Protein AF-A0A9W4SZV1-F1 (afdb_monomer)

Structure (mmCIF, N/CA/C/O backbone):
data_AF-A0A9W4SZV1-F1
#
_entry.id   AF-A0A9W4SZV1-F1
#
loop_
_atom_site.group_PDB
_atom_site.id
_atom_site.type_symbol
_atom_site.label_atom_id
_atom_site.label_alt_id
_atom_site.label_comp_id
_atom_site.label_asym_id
_atom_site.label_entity_id
_atom_site.label_seq_id
_atom_site.pdbx_PDB_ins_code
_atom_site.Cartn_x
_atom_site.Cartn_y
_atom_site.Cartn_z
_atom_site.occupancy
_atom_site.B_iso_or_equiv
_atom_site.auth_seq_id
_atom_site.auth_comp_id
_atom_site.auth_asym_id
_atom_site.auth_atom_id
_atom_site.pdbx_PDB_model_num
ATOM 1 N N . MET A 1 1 ? 5.866 -7.487 7.331 1.00 43.50 1 MET A N 1
ATOM 2 C CA . MET A 1 1 ? 4.622 -7.461 6.539 1.00 43.50 1 MET A CA 1
ATOM 3 C C . MET A 1 1 ? 4.987 -7.972 5.140 1.00 43.50 1 MET A C 1
ATOM 5 O O . MET A 1 1 ? 4.948 -7.221 4.192 1.00 43.50 1 MET A O 1
ATOM 9 N N . LEU A 1 2 ? 5.676 -9.108 4.965 1.00 37.75 2 LEU A N 1
ATOM 10 C CA . LEU A 1 2 ? 5.377 -10.499 5.346 1.00 37.75 2 LEU A CA 1
ATOM 11 C C . LEU A 1 2 ? 3.995 -10.941 4.862 1.00 37.75 2 LEU A C 1
ATOM 13 O O . LEU A 1 2 ? 3.099 -11.047 5.684 1.00 37.75 2 LEU A O 1
ATOM 17 N N . ILE A 1 3 ? 3.862 -11.154 3.551 1.00 42.44 3 ILE A N 1
ATOM 18 C CA . ILE A 1 3 ? 3.322 -12.372 2.918 1.00 42.44 3 ILE A CA 1
ATOM 19 C C . ILE A 1 3 ? 3.927 -12.419 1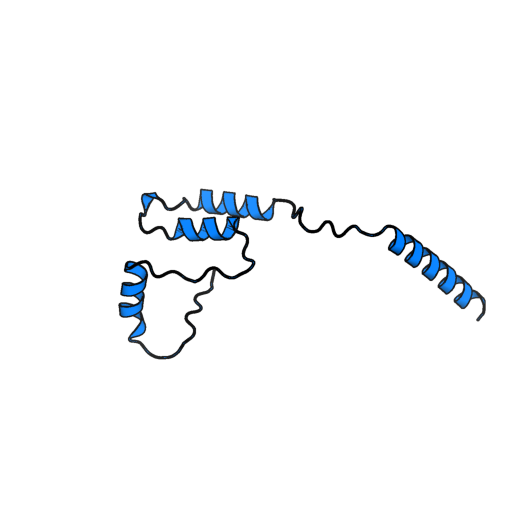.500 1.00 42.44 3 ILE A C 1
ATOM 21 O O . ILE A 1 3 ? 3.300 -12.204 0.477 1.00 42.44 3 ILE A O 1
ATOM 25 N N . VAL A 1 4 ? 5.227 -12.711 1.438 1.00 43.12 4 VAL A N 1
ATOM 26 C CA . VAL A 1 4 ? 5.798 -13.366 0.254 1.00 43.12 4 VAL A CA 1
ATOM 27 C C . VAL A 1 4 ? 5.285 -14.805 0.279 1.00 43.12 4 VAL A C 1
ATOM 29 O O . VAL A 1 4 ? 5.966 -15.698 0.764 1.00 43.12 4 VAL A O 1
ATOM 32 N N . ILE A 1 5 ? 4.047 -15.027 -0.168 1.00 46.50 5 ILE A N 1
ATOM 33 C CA . ILE A 1 5 ? 3.596 -16.362 -0.577 1.00 46.50 5 ILE A CA 1
ATOM 34 C C . ILE A 1 5 ? 3.613 -16.365 -2.100 1.00 46.50 5 ILE A C 1
ATOM 36 O O . ILE A 1 5 ? 2.605 -16.213 -2.783 1.00 46.50 5 ILE A O 1
ATOM 40 N N . ILE A 1 6 ? 4.821 -16.530 -2.628 1.00 47.59 6 ILE A N 1
ATOM 41 C CA . ILE A 1 6 ? 5.016 -17.313 -3.841 1.00 47.59 6 ILE A CA 1
ATOM 42 C C . ILE A 1 6 ? 5.615 -18.632 -3.346 1.00 47.59 6 ILE A C 1
ATOM 44 O O . ILE A 1 6 ? 6.806 -18.881 -3.489 1.00 47.59 6 ILE A O 1
ATOM 48 N N . ASP A 1 7 ? 4.807 -19.457 -2.679 1.00 52.31 7 ASP A N 1
ATOM 49 C CA . ASP A 1 7 ? 5.201 -20.842 -2.424 1.00 52.31 7 ASP A CA 1
ATOM 50 C C . ASP A 1 7 ? 4.970 -21.649 -3.702 1.00 52.31 7 ASP A C 1
ATOM 52 O O . ASP A 1 7 ? 3.854 -22.083 -3.981 1.00 52.31 7 ASP A O 1
ATOM 56 N N . ALA A 1 8 ? 6.040 -21.834 -4.480 1.00 43.75 8 ALA A N 1
ATOM 57 C CA . ALA A 1 8 ? 6.273 -23.032 -5.289 1.00 43.75 8 ALA A CA 1
ATOM 58 C C . ALA A 1 8 ? 7.734 -23.083 -5.788 1.00 43.75 8 ALA A C 1
ATOM 60 O O . ALA A 1 8 ? 8.025 -22.744 -6.929 1.00 43.75 8 ALA A O 1
ATOM 61 N N . GLY A 1 9 ? 8.632 -23.543 -4.911 1.00 53.81 9 GLY A N 1
ATOM 62 C CA . GLY A 1 9 ? 9.699 -24.494 -5.253 1.00 53.81 9 GLY A CA 1
ATOM 63 C C . GLY A 1 9 ? 10.906 -24.049 -6.100 1.00 53.81 9 GLY A C 1
ATOM 64 O O . GLY A 1 9 ? 10.818 -23.988 -7.312 1.00 53.81 9 GLY A O 1
ATOM 65 N N . LEU A 1 10 ? 12.073 -24.036 -5.436 1.00 52.53 10 LEU A N 1
ATOM 66 C CA . LEU A 1 10 ? 13.401 -24.473 -5.920 1.00 52.53 10 LEU A CA 1
ATOM 67 C C . LEU A 1 10 ? 14.212 -23.574 -6.889 1.00 52.53 10 LEU A C 1
ATOM 69 O O . LEU A 1 10 ? 13.958 -23.521 -8.081 1.00 52.53 10 LEU A O 1
ATOM 73 N N . CYS A 1 11 ? 15.352 -23.111 -6.352 1.00 50.69 11 CYS A N 1
ATOM 74 C CA . CYS A 1 11 ? 16.653 -22.879 -7.009 1.00 50.69 11 CYS A CA 1
ATOM 75 C C . CYS A 1 11 ? 16.872 -21.575 -7.809 1.00 50.69 11 CYS A C 1
ATOM 77 O O . CYS A 1 11 ? 16.308 -21.385 -8.870 1.00 50.69 11 CYS A O 1
ATOM 79 N N . GLU A 1 12 ? 17.772 -20.741 -7.264 1.00 57.75 12 GLU A N 1
ATOM 80 C CA . GLU A 1 12 ? 18.661 -19.649 -7.750 1.00 57.75 12 GLU A CA 1
ATOM 81 C C . GLU A 1 12 ? 18.537 -18.972 -9.149 1.00 57.75 12 GLU A C 1
ATOM 83 O O . GLU A 1 12 ? 19.274 -18.022 -9.392 1.00 57.75 12 GLU A O 1
ATOM 88 N N . GLU A 1 13 ? 17.609 -19.33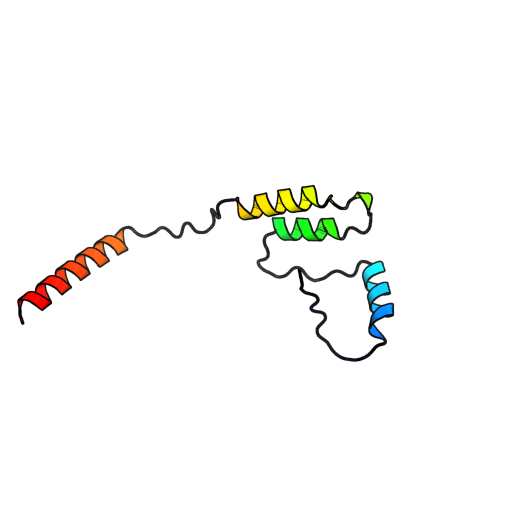2 -10.040 1.00 55.31 13 GLU A N 1
ATOM 89 C CA . GLU A 1 13 ? 17.239 -18.555 -11.249 1.00 55.31 13 GLU A CA 1
ATOM 90 C C . GLU A 1 13 ? 16.061 -17.587 -11.010 1.00 55.31 13 GLU A C 1
ATOM 92 O O . GLU A 1 13 ? 15.765 -16.728 -11.837 1.00 55.31 13 GLU A O 1
ATOM 97 N N . TYR A 1 14 ? 15.418 -17.678 -9.844 1.00 59.12 14 TYR A N 1
ATOM 98 C CA . TYR A 1 14 ? 14.161 -16.995 -9.513 1.00 59.12 14 TYR A CA 1
ATOM 99 C C . TYR A 1 14 ? 14.239 -15.467 -9.360 1.00 59.12 14 TYR A C 1
ATOM 101 O O . TYR A 1 14 ? 13.196 -14.844 -9.186 1.00 59.12 14 TYR A O 1
ATOM 109 N N . ASP A 1 15 ? 15.419 -14.844 -9.398 1.00 70.56 15 ASP A N 1
ATOM 110 C CA . ASP A 1 15 ? 15.541 -13.412 -9.081 1.00 70.56 15 ASP A CA 1
ATOM 111 C C . ASP A 1 15 ? 15.271 -12.509 -10.301 1.00 70.56 15 ASP A C 1
ATOM 113 O O . ASP A 1 15 ? 14.551 -11.517 -10.203 1.00 70.56 15 ASP A O 1
ATOM 117 N N . ILE A 1 16 ? 15.775 -12.873 -11.489 1.00 82.94 16 ILE A N 1
ATOM 118 C CA . ILE A 1 16 ? 15.634 -12.030 -12.692 1.00 82.94 16 ILE A CA 1
ATOM 119 C C . ILE A 1 16 ? 14.211 -12.090 -13.243 1.00 82.94 16 ILE A C 1
ATOM 121 O O . ILE A 1 16 ? 13.618 -11.043 -13.499 1.00 82.94 16 ILE A O 1
ATOM 125 N N . ASP A 1 17 ? 13.647 -13.287 -13.398 1.00 86.12 17 ASP A N 1
ATOM 126 C CA . ASP A 1 17 ? 12.289 -13.447 -13.928 1.00 86.12 17 ASP A CA 1
ATOM 127 C C . ASP A 1 17 ? 11.258 -12.798 -12.999 1.00 86.12 17 ASP A C 1
ATOM 129 O O . ASP A 1 17 ? 10.373 -12.071 -13.452 1.00 86.12 17 ASP A O 1
ATOM 133 N N . LEU A 1 18 ? 11.430 -12.952 -11.682 1.00 84.31 18 LEU A N 1
ATOM 134 C CA . LEU A 1 18 ? 10.588 -12.280 -10.698 1.00 84.31 18 LEU A CA 1
ATOM 135 C C . LEU A 1 18 ? 10.735 -10.756 -10.770 1.00 84.31 18 LEU A C 1
ATOM 137 O O . LEU A 1 18 ? 9.728 -10.047 -10.752 1.00 84.31 18 LEU A O 1
ATOM 141 N N . ALA A 1 19 ? 11.961 -10.238 -10.876 1.00 84.62 19 ALA A N 1
ATOM 142 C CA . ALA A 1 19 ? 12.192 -8.805 -11.025 1.00 84.62 19 ALA A CA 1
ATOM 143 C C . ALA A 1 19 ? 11.544 -8.254 -12.307 1.00 84.62 19 ALA A C 1
ATOM 145 O O . ALA A 1 19 ? 10.932 -7.183 -12.270 1.00 84.62 19 ALA A O 1
ATOM 146 N N . ILE A 1 20 ? 11.616 -8.997 -13.419 1.00 88.31 20 ILE A N 1
ATOM 147 C CA . ILE A 1 20 ? 10.944 -8.649 -14.676 1.00 88.31 20 ILE A CA 1
ATOM 148 C C . ILE A 1 20 ? 9.433 -8.597 -14.460 1.00 88.31 20 ILE A C 1
ATOM 150 O O . ILE A 1 20 ? 8.813 -7.582 -14.772 1.00 88.31 20 ILE A O 1
ATOM 154 N N . GLU A 1 21 ? 8.831 -9.631 -13.883 1.00 88.62 21 GLU A N 1
ATOM 155 C CA . GLU A 1 21 ? 7.386 -9.669 -13.663 1.00 88.62 21 GLU A CA 1
ATOM 156 C C . GLU A 1 21 ? 6.910 -8.556 -12.714 1.00 88.62 21 GLU A C 1
ATOM 158 O O . GLU A 1 21 ? 5.896 -7.907 -12.981 1.00 88.62 21 GLU A O 1
ATOM 163 N N . ILE A 1 22 ? 7.653 -8.262 -11.640 1.00 87.38 22 ILE A N 1
ATOM 164 C CA . ILE A 1 22 ? 7.353 -7.146 -10.726 1.00 87.38 22 ILE A CA 1
ATOM 165 C C . ILE A 1 22 ? 7.446 -5.804 -11.460 1.00 87.38 22 ILE A C 1
ATOM 167 O O . ILE A 1 22 ? 6.565 -4.953 -11.286 1.00 87.38 22 ILE A O 1
ATOM 171 N N . SER A 1 23 ? 8.465 -5.626 -12.310 1.00 85.94 23 SER A N 1
ATOM 172 C CA . SER A 1 23 ? 8.625 -4.423 -13.141 1.00 85.94 23 SER A CA 1
ATOM 173 C C . SER A 1 23 ? 7.496 -4.256 -14.165 1.00 85.94 23 SER A C 1
ATOM 175 O O . SER A 1 23 ? 7.138 -3.134 -14.511 1.00 85.94 23 SER A O 1
ATOM 177 N N . GLN A 1 24 ? 6.881 -5.363 -14.596 1.00 90.12 24 GLN A N 1
ATOM 178 C CA . GLN A 1 24 ? 5.703 -5.385 -15.467 1.00 90.12 24 GLN A CA 1
ATOM 179 C C . GLN A 1 24 ? 4.382 -5.199 -14.704 1.00 90.12 24 GLN A C 1
ATOM 181 O O . GLN A 1 24 ? 3.315 -5.184 -15.316 1.00 90.12 24 GLN A O 1
ATOM 186 N N . GLY A 1 25 ? 4.430 -5.033 -13.380 1.00 88.38 25 GLY A N 1
ATOM 187 C CA . GLY A 1 25 ? 3.252 -4.769 -12.560 1.00 88.38 25 GLY A CA 1
ATOM 188 C C . GLY A 1 25 ? 2.640 -6.004 -11.905 1.00 88.38 25 GLY A C 1
ATOM 189 O O . GLY A 1 25 ? 1.537 -5.903 -11.371 1.00 88.38 25 GLY A O 1
ATOM 190 N N . ARG A 1 26 ? 3.325 -7.159 -11.884 1.00 88.81 26 ARG A N 1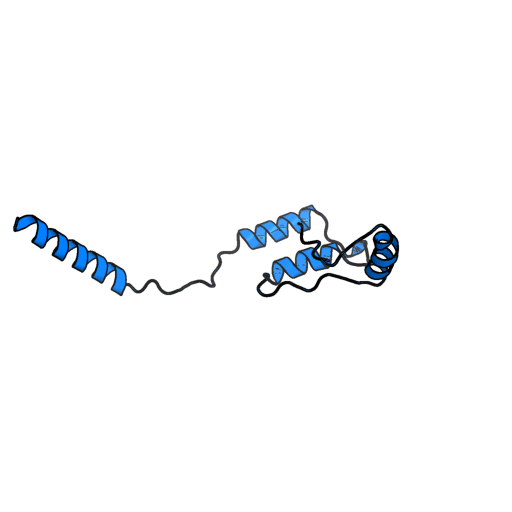
ATOM 191 C CA . ARG A 1 26 ? 2.896 -8.299 -11.060 1.00 88.81 26 ARG A CA 1
ATOM 192 C C . ARG A 1 26 ? 2.793 -7.847 -9.600 1.00 88.81 26 ARG A C 1
ATOM 194 O O . ARG A 1 26 ? 3.734 -7.267 -9.053 1.00 88.81 26 ARG A O 1
ATOM 201 N N . ARG A 1 27 ? 1.638 -8.105 -8.985 1.00 90.69 27 ARG A N 1
ATOM 202 C CA . ARG A 1 27 ? 1.340 -7.881 -7.563 1.00 90.69 27 ARG A CA 1
ATOM 203 C C . ARG A 1 27 ? 0.670 -9.125 -6.989 1.00 90.69 27 ARG A C 1
ATOM 205 O O . ARG A 1 27 ? 0.215 -9.993 -7.736 1.00 90.69 27 ARG A O 1
ATOM 212 N N . GLU A 1 28 ? 0.668 -9.237 -5.669 1.00 86.31 28 GLU A N 1
ATOM 213 C CA . GLU A 1 28 ? -0.052 -10.305 -4.976 1.00 86.31 28 GLU A CA 1
ATOM 214 C C . GLU A 1 28 ? -1.566 -10.198 -5.195 1.00 86.31 28 GLU A C 1
ATOM 216 O O . GLU A 1 28 ? -2.109 -9.159 -5.578 1.00 86.31 28 GLU A O 1
ATOM 221 N N . ILE A 1 29 ? -2.251 -11.310 -4.955 1.00 89.25 29 ILE A N 1
ATOM 222 C CA . ILE A 1 29 ? -3.707 -11.364 -4.970 1.00 89.25 29 ILE A CA 1
ATOM 223 C C . ILE A 1 29 ? -4.191 -10.906 -3.596 1.00 89.25 29 ILE A C 1
ATOM 225 O O . ILE A 1 29 ? -3.713 -11.405 -2.578 1.00 89.25 29 ILE A O 1
ATOM 229 N N . ILE A 1 30 ? -5.159 -9.989 -3.574 1.00 89.38 30 ILE A N 1
ATOM 230 C CA . ILE A 1 30 ? -5.767 -9.510 -2.330 1.00 89.38 30 ILE A CA 1
ATOM 231 C C . ILE A 1 30 ? -6.328 -10.706 -1.558 1.00 89.38 30 ILE A C 1
ATOM 233 O O . ILE A 1 30 ? -7.148 -11.471 -2.074 1.00 89.38 30 ILE A O 1
ATO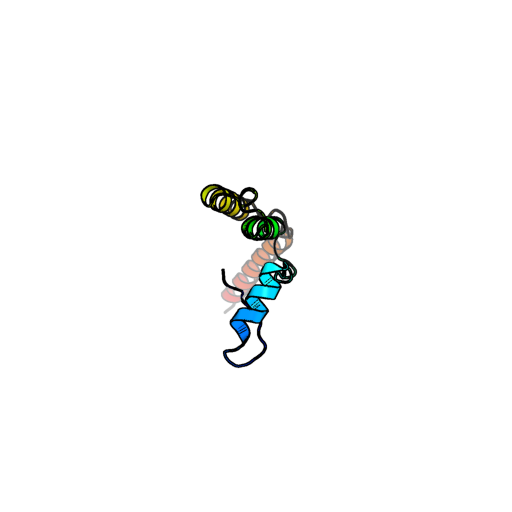M 237 N N . VAL A 1 31 ? -5.895 -10.850 -0.306 1.00 89.06 31 VAL A N 1
ATOM 238 C CA . VAL A 1 31 ? -6.395 -11.896 0.585 1.00 89.06 31 VAL A CA 1
ATOM 239 C C . VAL A 1 31 ? -7.869 -11.607 0.908 1.00 89.06 31 VAL A C 1
ATOM 241 O O . VAL A 1 31 ? -8.179 -10.488 1.336 1.00 89.06 31 VAL A O 1
ATOM 244 N N . PRO A 1 32 ? -8.787 -12.578 0.724 1.00 88.12 32 PRO A N 1
ATOM 245 C CA . PRO A 1 32 ? -10.189 -12.417 1.101 1.00 88.12 32 PRO A CA 1
ATOM 246 C C . PRO A 1 32 ? -10.345 -11.970 2.559 1.00 88.12 32 PRO A C 1
ATOM 248 O O . PRO A 1 32 ? -9.510 -12.285 3.401 1.00 88.12 32 PRO A O 1
ATOM 251 N N . ASP A 1 33 ? -11.409 -11.219 2.843 1.00 88.62 33 ASP A N 1
ATOM 252 C CA . ASP A 1 33 ? -11.727 -10.674 4.173 1.00 88.62 33 ASP A CA 1
ATOM 253 C C . ASP A 1 33 ? -10.727 -9.642 4.734 1.00 88.62 33 ASP A C 1
ATOM 255 O O . ASP A 1 33 ? -10.894 -9.155 5.855 1.00 88.62 33 ASP A O 1
ATOM 259 N N . THR A 1 34 ? -9.726 -9.231 3.950 1.00 87.31 34 THR A N 1
ATOM 260 C CA . THR A 1 34 ? -8.854 -8.110 4.322 1.00 87.31 34 THR A CA 1
ATOM 261 C C . THR A 1 34 ? -9.642 -6.794 4.305 1.00 87.31 34 THR A C 1
ATOM 263 O O . THR A 1 34 ? -10.328 -6.516 3.317 1.00 87.31 34 THR A O 1
ATOM 266 N N . PRO A 1 35 ? -9.538 -5.941 5.346 1.00 90.06 35 PRO A N 1
ATOM 267 C CA . PRO A 1 35 ? -10.179 -4.631 5.346 1.00 90.06 35 PRO A CA 1
ATOM 268 C C . PRO A 1 35 ? -9.743 -3.789 4.143 1.00 90.06 35 PRO A C 1
ATOM 270 O O . PRO A 1 35 ? -8.549 -3.583 3.928 1.00 90.06 35 PRO A O 1
ATOM 273 N N . GLU A 1 36 ? -10.706 -3.254 3.393 1.00 91.50 36 GLU A N 1
ATOM 274 C CA . GLU A 1 36 ? -10.460 -2.447 2.186 1.00 91.50 36 GLU A CA 1
ATOM 275 C C . GLU A 1 36 ? -9.501 -1.276 2.451 1.00 91.50 36 GLU A C 1
ATOM 277 O O . GLU A 1 36 ? -8.600 -0.997 1.668 1.00 91.50 36 GLU A O 1
ATOM 282 N N . GLU A 1 37 ? -9.633 -0.632 3.609 1.00 91.81 37 GLU A N 1
ATOM 283 C CA . GLU A 1 37 ? -8.779 0.488 4.008 1.00 91.81 37 GLU A CA 1
ATOM 284 C C . GLU A 1 37 ? -7.307 0.078 4.143 1.00 91.81 37 GLU A C 1
ATOM 286 O O . GLU A 1 37 ? -6.417 0.846 3.784 1.00 91.81 37 GLU A O 1
ATOM 291 N N . TYR A 1 38 ? -7.052 -1.145 4.613 1.00 91.81 38 TYR A N 1
ATOM 292 C CA . TYR A 1 38 ? -5.707 -1.705 4.698 1.00 91.81 38 TYR A CA 1
ATOM 293 C C . TYR A 1 38 ? -5.180 -2.104 3.313 1.00 91.81 38 TYR A C 1
ATOM 295 O O . TYR A 1 38 ? -4.019 -1.830 3.009 1.00 91.81 38 TYR A O 1
ATOM 303 N N . VAL A 1 39 ? -6.045 -2.666 2.456 1.00 92.81 39 VAL A N 1
ATOM 304 C CA . VAL A 1 39 ? -5.722 -2.963 1.048 1.00 92.81 39 VAL A CA 1
ATOM 305 C C . VAL A 1 39 ? -5.265 -1.714 0.308 1.00 92.81 39 VAL A C 1
ATOM 307 O O . VAL A 1 39 ? -4.227 -1.732 -0.352 1.00 92.81 39 VAL A O 1
ATOM 310 N N . ASN A 1 40 ? -5.989 -0.611 0.475 1.00 94.12 40 ASN A N 1
ATOM 311 C CA . ASN A 1 40 ? -5.658 0.654 -0.171 1.00 94.12 40 ASN A CA 1
ATOM 312 C C . ASN A 1 40 ? -4.291 1.183 0.285 1.00 94.12 40 ASN A C 1
ATOM 314 O O . ASN A 1 40 ? -3.510 1.630 -0.548 1.00 94.12 40 ASN A O 1
ATOM 318 N N . ILE A 1 41 ? -3.949 1.062 1.575 1.00 94.94 41 ILE A N 1
ATOM 319 C CA . ILE A 1 41 ? -2.644 1.510 2.090 1.00 94.94 41 ILE A CA 1
ATOM 320 C C . ILE A 1 41 ? -1.496 0.790 1.385 1.00 94.94 41 ILE A C 1
ATOM 322 O O . ILE A 1 41 ? -0.634 1.451 0.810 1.00 94.94 41 ILE A O 1
ATOM 326 N N . TYR A 1 42 ? -1.460 -0.548 1.411 1.00 91.88 42 TYR A N 1
ATOM 327 C CA . TYR A 1 42 ? -0.332 -1.253 0.795 1.00 91.88 42 TYR A CA 1
ATOM 328 C C . TYR A 1 42 ? -0.361 -1.155 -0.734 1.00 91.88 42 TYR A C 1
ATOM 330 O O . TYR A 1 42 ? 0.699 -1.183 -1.359 1.00 91.88 42 TYR A O 1
ATOM 338 N N . THR A 1 43 ? -1.549 -0.972 -1.325 1.00 92.56 43 THR A N 1
ATOM 339 C CA . THR A 1 43 ? -1.687 -0.780 -2.770 1.00 92.56 43 THR A CA 1
ATOM 340 C C . THR A 1 43 ? -1.111 0.557 -3.236 1.00 92.56 43 THR A C 1
ATOM 342 O O . THR A 1 43 ? -0.522 0.638 -4.306 1.00 92.56 43 THR A O 1
ATOM 345 N N . GLU A 1 44 ? -1.232 1.611 -2.437 1.00 94.44 44 GLU A N 1
ATOM 346 C CA . GLU A 1 44 ? -0.625 2.909 -2.748 1.00 94.44 44 GLU A CA 1
ATOM 347 C C . GLU A 1 44 ? 0.891 2.907 -2.473 1.00 94.44 44 GLU A C 1
ATOM 349 O O . GLU A 1 44 ? 1.668 3.515 -3.207 1.00 94.44 44 GLU A O 1
ATOM 354 N N . CYS A 1 45 ? 1.354 2.166 -1.460 1.00 94.69 45 CYS A N 1
ATOM 355 C CA . CYS A 1 45 ? 2.780 2.067 -1.122 1.00 94.69 45 CYS A CA 1
ATOM 356 C C . CYS A 1 45 ? 3.657 1.469 -2.236 1.00 94.69 45 CYS A C 1
ATOM 358 O O . CYS A 1 45 ? 4.849 1.773 -2.303 1.00 94.69 45 CYS A O 1
ATOM 360 N N . TRP A 1 46 ? 3.105 0.613 -3.099 1.00 90.88 46 TRP A N 1
ATOM 361 C CA . TRP A 1 46 ? 3.842 -0.045 -4.187 1.00 90.88 46 TRP A CA 1
ATOM 362 C C . TRP A 1 46 ? 3.491 0.497 -5.583 1.00 90.88 46 TRP A C 1
ATOM 364 O O . TRP A 1 46 ? 3.636 -0.228 -6.579 1.00 90.88 46 TRP A O 1
ATOM 374 N N . ASP A 1 47 ? 2.962 1.724 -5.659 1.00 91.94 47 ASP A N 1
ATOM 375 C CA . ASP A 1 47 ? 2.619 2.364 -6.931 1.00 91.94 47 ASP A CA 1
ATOM 376 C C . ASP A 1 47 ? 3.856 2.433 -7.846 1.00 91.94 47 ASP A C 1
ATOM 378 O O . ASP A 1 47 ? 4.999 2.591 -7.387 1.00 91.94 47 ASP A O 1
ATOM 382 N N . ASN A 1 48 ? 3.644 2.241 -9.148 1.00 88.19 48 ASN A N 1
ATOM 383 C CA . ASN A 1 48 ? 4.735 2.255 -10.121 1.00 88.19 48 ASN A CA 1
ATOM 384 C C . ASN A 1 48 ? 5.353 3.651 -10.241 1.00 88.19 48 ASN A C 1
ATOM 386 O O . ASN A 1 48 ? 6.558 3.748 -10.466 1.00 88.19 48 ASN A O 1
ATOM 390 N N . GLU A 1 49 ? 4.553 4.701 -10.048 1.00 92.25 49 GLU A N 1
ATOM 391 C CA . GLU A 1 49 ? 5.013 6.081 -9.998 1.00 92.25 49 GLU A CA 1
ATOM 392 C C . GLU A 1 49 ? 5.455 6.421 -8.563 1.00 92.25 49 GLU A C 1
ATOM 394 O O . GLU A 1 49 ? 4.635 6.396 -7.640 1.00 92.25 49 GLU A O 1
ATOM 399 N N . PRO A 1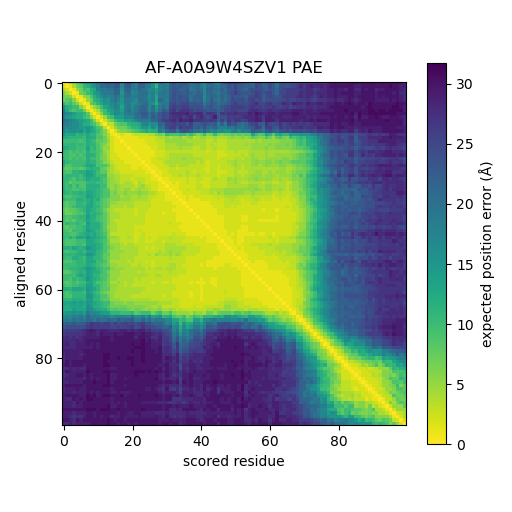 50 ? 6.743 6.731 -8.324 1.00 90.88 50 PRO A N 1
ATOM 400 C CA . PRO A 1 50 ? 7.245 7.013 -6.981 1.00 90.88 50 PRO A CA 1
ATOM 401 C C . PRO A 1 50 ? 6.537 8.182 -6.292 1.00 90.88 50 PRO A C 1
ATOM 403 O O . PRO A 1 50 ? 6.334 8.128 -5.082 1.00 90.88 50 PRO A O 1
ATOM 406 N N . ASP A 1 51 ? 6.124 9.193 -7.058 1.00 95.44 51 ASP A N 1
ATOM 407 C CA . ASP A 1 51 ? 5.457 10.392 -6.540 1.00 95.44 51 ASP A CA 1
ATOM 408 C C . ASP A 1 51 ? 4.036 10.115 -6.018 1.00 95.44 51 ASP A C 1
ATOM 410 O O . ASP A 1 51 ? 3.507 10.892 -5.224 1.00 95.44 51 ASP A O 1
ATOM 414 N N . ASN A 1 52 ? 3.421 8.996 -6.420 1.00 94.81 52 ASN A N 1
ATOM 415 C CA . ASN A 1 52 ? 2.114 8.570 -5.912 1.00 94.81 52 ASN A CA 1
ATOM 416 C C . ASN A 1 52 ? 2.213 7.838 -4.568 1.00 94.81 52 ASN A C 1
ATOM 418 O O . ASN A 1 52 ? 1.190 7.598 -3.923 1.00 94.81 52 ASN A O 1
ATOM 422 N N . ARG A 1 53 ? 3.421 7.444 -4.147 1.00 96.44 53 ARG A N 1
ATOM 423 C CA . ARG A 1 53 ? 3.602 6.667 -2.922 1.00 96.44 53 ARG A CA 1
ATOM 424 C C . ARG A 1 53 ? 3.434 7.576 -1.704 1.00 96.44 53 ARG A C 1
ATOM 426 O O . ARG A 1 53 ? 4.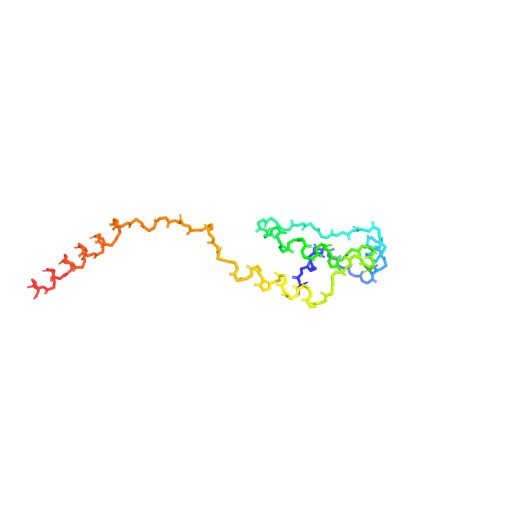044 8.646 -1.654 1.00 96.44 53 ARG A O 1
ATOM 433 N N . PRO A 1 54 ? 2.652 7.160 -0.697 1.00 96.81 54 PRO A N 1
ATOM 434 C CA . PRO A 1 54 ? 2.502 7.928 0.526 1.00 96.81 54 PRO A CA 1
ATOM 435 C C . PRO A 1 54 ? 3.816 7.972 1.312 1.00 96.81 54 PRO A C 1
ATOM 437 O O . PRO A 1 54 ? 4.600 7.019 1.316 1.00 96.81 54 PRO A O 1
ATOM 440 N N . ASP A 1 55 ? 4.025 9.067 2.038 1.00 96.62 55 ASP A N 1
ATOM 441 C CA . ASP A 1 55 ? 5.099 9.161 3.020 1.00 96.62 55 ASP A CA 1
ATOM 442 C C . ASP A 1 55 ? 4.844 8.198 4.189 1.00 96.62 55 ASP A C 1
ATOM 444 O O . ASP A 1 55 ? 3.699 7.911 4.554 1.00 96.62 55 ASP A O 1
ATOM 448 N N . MET A 1 56 ? 5.917 7.726 4.825 1.00 95.62 56 MET A N 1
ATOM 449 C CA . MET A 1 56 ? 5.817 6.809 5.959 1.00 95.62 56 MET A CA 1
ATOM 450 C C . MET A 1 56 ? 4.948 7.375 7.093 1.00 95.62 56 MET A C 1
ATOM 452 O O . MET A 1 56 ? 4.213 6.622 7.728 1.00 95.62 56 MET A O 1
ATOM 456 N N . ILE A 1 57 ? 4.981 8.691 7.326 1.00 97.31 57 ILE A N 1
ATOM 457 C CA . ILE A 1 57 ? 4.133 9.356 8.322 1.00 97.31 57 ILE A CA 1
ATOM 458 C C . ILE A 1 57 ? 2.654 9.202 7.943 1.00 97.31 57 ILE A C 1
ATOM 460 O O . ILE A 1 57 ? 1.848 8.802 8.776 1.00 97.31 57 ILE A O 1
ATOM 464 N N . GLN A 1 58 ? 2.305 9.411 6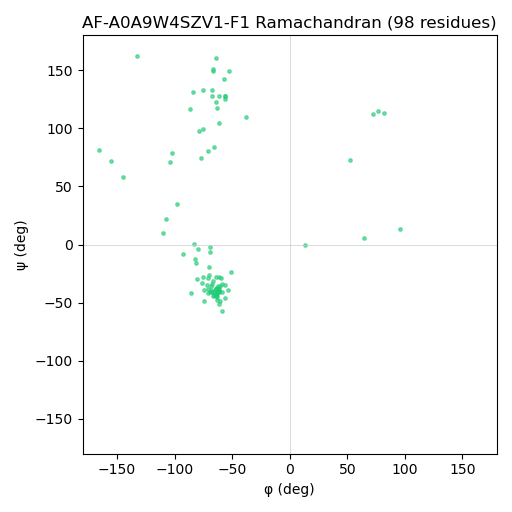.669 1.00 96.25 58 GLN A N 1
ATOM 465 C CA . GLN A 1 58 ? 0.930 9.242 6.184 1.00 96.25 58 GLN A CA 1
ATOM 466 C C . GLN A 1 58 ? 0.456 7.789 6.307 1.00 96.25 58 GLN A C 1
ATOM 468 O O . GLN A 1 58 ? -0.708 7.538 6.619 1.00 96.25 58 GLN A O 1
ATOM 473 N N . VAL A 1 59 ? 1.347 6.824 6.065 1.00 96.31 59 VAL A N 1
ATOM 474 C CA . VAL A 1 59 ? 1.048 5.397 6.239 1.00 96.31 59 VAL A CA 1
ATOM 475 C C . VAL A 1 59 ? 0.747 5.086 7.703 1.00 96.31 59 VAL A C 1
ATOM 477 O O . VAL A 1 59 ? -0.268 4.449 7.985 1.00 96.31 59 VAL A O 1
ATOM 480 N N . VAL A 1 60 ? 1.584 5.555 8.633 1.00 95.69 60 VAL A N 1
ATOM 481 C CA . VAL A 1 60 ? 1.382 5.356 10.077 1.00 95.69 60 VAL A CA 1
ATOM 482 C C . VAL A 1 60 ? 0.068 5.987 10.535 1.00 95.69 60 VAL A C 1
ATOM 484 O O . VAL A 1 60 ? -0.746 5.292 11.138 1.00 95.69 60 VAL A O 1
ATOM 487 N N . ASP A 1 61 ? -0.202 7.238 10.156 1.00 95.69 61 ASP A N 1
ATOM 488 C CA . ASP A 1 61 ? -1.439 7.940 10.520 1.00 95.69 61 ASP A CA 1
ATOM 489 C C . ASP A 1 61 ? -2.695 7.194 10.030 1.00 95.69 61 ASP A C 1
ATOM 491 O O . ASP A 1 61 ? -3.703 7.079 10.736 1.00 95.69 61 ASP A O 1
ATOM 495 N N . ARG A 1 62 ? -2.647 6.644 8.809 1.00 95.00 62 ARG A N 1
ATOM 496 C CA . ARG A 1 62 ? -3.750 5.853 8.243 1.00 95.00 62 ARG A CA 1
ATOM 497 C C . ARG A 1 62 ? -3.929 4.520 8.958 1.00 95.00 62 ARG A C 1
ATOM 499 O O . ARG A 1 62 ? -5.068 4.122 9.201 1.00 95.00 62 ARG A O 1
ATOM 506 N N . LEU A 1 63 ? -2.839 3.838 9.304 1.00 94.19 63 LEU A N 1
ATOM 507 C CA . LEU A 1 63 ? -2.892 2.588 10.063 1.00 94.19 63 LEU A CA 1
ATOM 508 C C . LEU A 1 63 ? -3.461 2.815 11.469 1.00 94.19 63 LEU A C 1
ATOM 510 O O . LEU A 1 63 ? -4.348 2.072 11.892 1.00 94.19 63 LEU A O 1
ATOM 514 N N . ASP A 1 64 ? -3.038 3.879 12.150 1.00 94.06 64 ASP A N 1
ATOM 515 C CA . ASP A 1 64 ? -3.578 4.266 13.455 1.00 94.06 64 ASP A CA 1
ATOM 516 C C . ASP A 1 64 ? -5.077 4.581 13.365 1.00 94.06 64 ASP A C 1
ATOM 518 O O . ASP A 1 64 ? -5.860 4.175 14.230 1.00 94.06 64 ASP A O 1
ATOM 522 N N . SER A 1 65 ? -5.522 5.225 12.280 1.00 92.12 65 SER A N 1
ATOM 523 C CA . SER A 1 65 ? -6.947 5.452 12.022 1.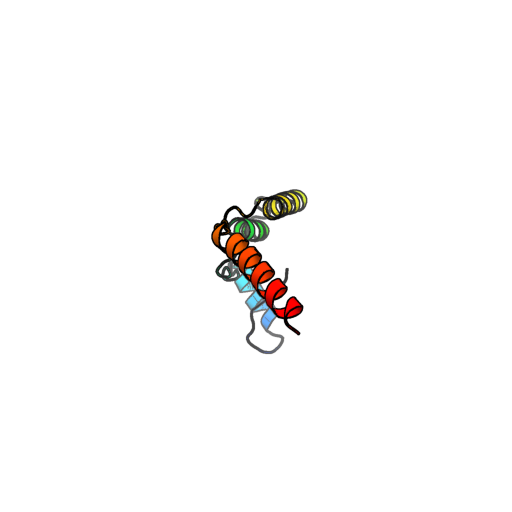00 92.12 65 SER A CA 1
ATOM 524 C C . SER A 1 65 ? -7.738 4.146 11.883 1.00 92.12 65 SER A C 1
ATOM 526 O O . SER A 1 65 ? -8.842 4.046 12.413 1.00 92.12 65 SER A O 1
ATOM 528 N N . ILE A 1 66 ? -7.189 3.123 11.222 1.00 89.75 66 ILE A N 1
ATOM 529 C CA . ILE A 1 66 ? -7.851 1.813 11.085 1.00 89.75 66 ILE A CA 1
ATOM 530 C C . ILE A 1 66 ? -7.988 1.127 12.448 1.00 89.75 66 ILE A C 1
ATOM 532 O O . ILE A 1 66 ? -9.049 0.591 12.760 1.00 89.75 66 ILE A O 1
ATOM 536 N N . ILE A 1 67 ? -6.940 1.165 13.274 1.00 88.25 67 ILE A N 1
ATOM 537 C CA . ILE A 1 67 ? -6.925 0.518 14.596 1.00 88.25 67 ILE A CA 1
ATOM 538 C C . ILE A 1 67 ? -7.888 1.214 15.567 1.00 88.25 67 ILE A C 1
ATOM 540 O O . ILE A 1 67 ? -8.551 0.560 16.372 1.00 88.25 67 ILE A O 1
ATOM 544 N N . THR A 1 68 ? -7.961 2.544 15.509 1.00 87.38 68 THR A N 1
ATOM 545 C CA . THR A 1 68 ? -8.767 3.357 16.434 1.00 87.38 68 THR A CA 1
ATOM 546 C C . THR A 1 68 ? -10.246 3.432 16.060 1.00 87.38 68 THR A C 1
ATOM 548 O O . THR A 1 68 ? -11.068 3.797 16.907 1.00 87.38 68 THR A O 1
ATOM 551 N N . LYS A 1 69 ? -10.622 3.064 14.829 1.00 78.81 69 LYS A N 1
ATOM 552 C CA . LYS A 1 69 ? -12.029 2.970 14.430 1.00 78.81 69 LYS A CA 1
ATOM 553 C C . LYS A 1 69 ? -12.729 1.881 15.252 1.00 78.81 69 LYS A C 1
ATOM 555 O O . LYS A 1 69 ? -12.324 0.719 15.207 1.00 78.81 69 LYS A O 1
ATOM 560 N N . PRO A 1 70 ? -13.815 2.206 15.977 1.00 66.31 70 PRO A N 1
ATOM 561 C CA . PRO A 1 70 ? -14.609 1.177 16.626 1.00 66.31 70 PRO A CA 1
ATOM 562 C C . PRO A 1 70 ? -15.173 0.237 15.554 1.00 66.31 70 PRO A C 1
ATOM 564 O O . PRO A 1 70 ? -15.797 0.682 14.589 1.00 66.31 70 PRO A O 1
ATOM 567 N N . ASN A 1 71 ? -14.969 -1.071 15.724 1.00 62.41 71 ASN A N 1
ATOM 568 C CA . ASN A 1 71 ? -15.609 -2.098 14.906 1.00 62.41 71 ASN A CA 1
ATOM 569 C C . ASN A 1 71 ? -17.126 -2.080 15.170 1.00 62.41 71 ASN A C 1
ATOM 571 O O . ASN A 1 71 ? -17.646 -2.849 15.970 1.00 62.41 71 ASN A O 1
ATOM 575 N N . ILE A 1 72 ? -17.870 -1.199 14.493 1.00 59.31 72 ILE A N 1
ATOM 576 C CA . ILE A 1 72 ? -19.343 -1.119 14.604 1.00 59.31 72 ILE A CA 1
ATOM 577 C C . ILE A 1 72 ? -20.022 -2.360 13.969 1.00 59.31 72 ILE A C 1
ATOM 579 O O . ILE A 1 72 ? -21.235 -2.536 14.052 1.00 59.31 72 ILE A O 1
ATOM 583 N N . LYS A 1 73 ? -19.249 -3.287 13.387 1.00 60.75 73 LYS A N 1
ATOM 584 C CA . LYS A 1 73 ? -19.735 -4.534 12.783 1.00 60.75 73 LYS A CA 1
ATOM 585 C C . LYS A 1 73 ? -19.622 -5.773 13.681 1.00 60.75 73 LYS A C 1
ATOM 587 O O . LYS A 1 73 ? -19.453 -6.854 13.153 1.00 60.75 73 LYS A O 1
ATOM 592 N N . GLU A 1 74 ? -19.803 -5.656 14.995 1.00 54.41 74 GLU A N 1
ATOM 593 C CA . GLU A 1 74 ? -20.296 -6.773 15.825 1.00 54.41 74 GLU A CA 1
ATOM 594 C C . GLU A 1 74 ? -21.207 -6.260 16.955 1.00 54.41 74 GLU A C 1
ATOM 596 O O . GLU A 1 74 ? -20.994 -6.527 18.132 1.00 54.41 74 GLU A O 1
ATOM 601 N N . ASN A 1 75 ? -22.298 -5.558 16.619 1.00 48.12 75 ASN A N 1
ATOM 602 C CA . ASN A 1 75 ? -23.482 -5.643 17.480 1.00 48.12 75 ASN A CA 1
ATOM 603 C C . ASN A 1 75 ? -24.184 -6.976 17.191 1.00 48.12 75 ASN A C 1
ATOM 605 O O . ASN A 1 75 ? -25.221 -7.027 16.528 1.00 48.12 75 ASN A O 1
ATOM 609 N N . LYS A 1 76 ? -23.610 -8.076 17.683 1.00 54.53 76 LYS A N 1
ATOM 610 C CA . LYS A 1 76 ? -24.442 -9.219 18.035 1.00 54.53 76 LYS A CA 1
ATOM 611 C C . LYS A 1 76 ? -25.101 -8.808 19.340 1.00 54.53 76 LYS A C 1
ATOM 613 O O . LYS A 1 76 ? -24.451 -8.818 20.380 1.00 54.53 76 LYS A O 1
ATOM 618 N N . GLN A 1 77 ? -26.347 -8.352 19.230 1.00 56.44 77 GLN A N 1
ATOM 619 C CA . GLN A 1 77 ? -27.203 -7.982 20.348 1.00 56.44 77 GLN A CA 1
ATOM 620 C C . GLN A 1 77 ? -26.951 -8.970 21.493 1.00 56.44 77 GLN A C 1
ATOM 622 O O . GLN A 1 77 ? -27.271 -10.152 21.359 1.00 56.44 77 GLN A O 1
ATOM 627 N N . MET A 1 78 ? -26.321 -8.526 22.586 1.00 47.22 78 MET A N 1
ATOM 628 C CA . MET A 1 78 ? -26.350 -9.308 23.817 1.00 47.22 78 MET A CA 1
ATOM 629 C C . MET A 1 78 ? -27.826 -9.381 24.199 1.00 47.22 78 MET A C 1
ATOM 631 O O . MET A 1 78 ? -28.426 -8.374 24.581 1.00 47.22 78 MET A O 1
ATOM 635 N N . ASN A 1 79 ? -28.435 -10.545 23.971 1.00 57.94 79 ASN A N 1
ATOM 636 C CA . ASN A 1 79 ? -29.806 -10.800 24.367 1.00 57.94 79 ASN A CA 1
ATOM 637 C C . ASN A 1 79 ? -29.850 -10.720 25.893 1.00 57.94 79 ASN A C 1
ATOM 639 O O . ASN A 1 79 ? -29.218 -11.509 26.593 1.00 57.94 79 ASN A O 1
ATOM 643 N N . ILE A 1 80 ? -30.617 -9.751 26.387 1.00 61.06 80 ILE A N 1
ATOM 644 C CA . ILE A 1 80 ? -30.921 -9.509 27.807 1.00 61.06 80 ILE A CA 1
ATOM 645 C C . ILE A 1 80 ? -31.423 -10.805 28.491 1.00 61.06 80 ILE A C 1
ATOM 647 O O . ILE A 1 80 ? -31.266 -11.007 29.694 1.00 61.06 80 ILE A O 1
ATOM 651 N N . ASP A 1 81 ? -31.951 -11.733 27.696 1.00 60.75 81 ASP A N 1
ATOM 652 C CA . ASP A 1 81 ? -32.436 -13.061 28.058 1.00 60.75 81 ASP A CA 1
ATOM 653 C C . ASP A 1 81 ? -31.369 -13.974 28.693 1.00 60.75 81 ASP A C 1
ATOM 655 O O . ASP A 1 81 ? -31.711 -14.864 29.478 1.00 60.75 81 ASP A O 1
ATOM 659 N N . ASP A 1 82 ? -30.087 -13.791 28.364 1.00 68.81 82 ASP A N 1
ATOM 660 C CA . ASP A 1 82 ? -29.014 -14.668 28.848 1.00 68.81 82 ASP A CA 1
ATOM 661 C C . ASP A 1 82 ? -28.571 -14.307 30.277 1.00 68.81 82 ASP A C 1
ATOM 663 O O . ASP A 1 82 ? -28.234 -15.196 31.065 1.00 68.81 82 ASP A O 1
ATOM 667 N N . GLU A 1 83 ? -28.680 -13.033 30.670 1.00 72.12 83 GLU A N 1
ATOM 668 C CA . GLU A 1 83 ? -28.415 -12.590 32.045 1.00 72.12 83 GLU A CA 1
ATOM 669 C C . GLU A 1 83 ? -29.510 -13.072 33.008 1.00 72.12 83 GLU A C 1
ATOM 671 O O . GLU A 1 83 ? -29.213 -13.605 34.081 1.00 72.12 83 GLU A O 1
ATOM 676 N N . ALA A 1 84 ? -30.779 -13.005 32.589 1.00 73.94 84 ALA A N 1
ATOM 677 C CA . ALA A 1 84 ? -31.896 -13.553 33.358 1.00 73.94 84 ALA A CA 1
ATOM 678 C C . ALA A 1 84 ? -31.776 -15.080 33.535 1.00 73.94 84 ALA A C 1
ATOM 680 O O . ALA A 1 84 ? -32.060 -15.614 34.612 1.00 73.94 84 ALA A O 1
ATOM 681 N N . LYS A 1 85 ? -31.286 -15.796 32.511 1.00 78.88 85 LYS A N 1
ATOM 682 C CA . LYS A 1 85 ? -31.004 -17.236 32.610 1.00 78.88 85 LYS A CA 1
ATOM 683 C C . LYS A 1 85 ? -29.858 -17.529 33.572 1.00 78.88 85 LYS A C 1
ATOM 685 O O . LYS A 1 85 ? -30.017 -18.425 34.399 1.00 78.88 85 LYS A O 1
ATOM 690 N N . LEU A 1 86 ? -28.754 -16.778 33.528 1.00 70.88 86 LEU A N 1
ATOM 691 C CA . LEU A 1 86 ? -27.626 -16.933 34.458 1.00 70.88 86 LEU A CA 1
ATOM 692 C C . LEU A 1 86 ? -28.039 -16.683 35.915 1.00 70.88 86 LEU A C 1
ATOM 694 O O . LEU A 1 86 ? -27.667 -17.462 36.796 1.00 70.88 86 LEU A O 1
ATOM 698 N N . GLN A 1 87 ? -28.870 -15.668 36.163 1.00 79.75 87 GLN A N 1
ATOM 699 C CA . GLN A 1 87 ? -29.421 -15.392 37.492 1.00 79.75 87 GLN A CA 1
ATOM 700 C C . GLN A 1 87 ? -30.376 -16.504 37.955 1.00 79.75 87 GLN A C 1
ATOM 702 O O . GLN A 1 87 ? -30.292 -16.952 39.102 1.00 79.75 87 GLN A O 1
ATOM 707 N N . SER A 1 88 ? -31.220 -17.031 37.058 1.00 81.38 88 SER A N 1
ATOM 708 C CA . SER A 1 88 ? -32.094 -18.172 37.369 1.00 81.38 88 SER A CA 1
ATOM 709 C C . SER A 1 88 ? -31.303 -19.451 37.690 1.00 81.38 88 SER A C 1
ATOM 711 O O . SER A 1 88 ? -31.643 -20.175 38.628 1.00 81.38 88 SER A O 1
ATOM 713 N N . LEU A 1 89 ? -30.196 -19.696 36.978 1.00 81.06 89 LEU A N 1
ATOM 714 C CA . LEU A 1 89 ? -29.332 -20.862 37.169 1.00 81.06 89 LEU A CA 1
ATOM 715 C C . LEU A 1 89 ? -28.546 -20.773 38.486 1.00 81.06 89 LEU A C 1
ATOM 717 O O . LEU A 1 89 ? -28.377 -21.775 39.183 1.00 81.06 89 LEU A O 1
ATOM 721 N N . ALA A 1 90 ? -28.084 -19.572 38.847 1.00 83.19 90 ALA A N 1
ATOM 722 C CA . ALA A 1 90 ? -27.396 -19.307 40.108 1.00 83.19 90 ALA A CA 1
ATOM 723 C C . ALA A 1 90 ? -28.318 -19.510 41.323 1.00 83.19 90 ALA A C 1
ATOM 725 O O . ALA A 1 90 ? -27.904 -20.099 42.327 1.00 83.19 90 ALA A O 1
ATOM 726 N N . LEU A 1 91 ? -29.586 -19.102 41.217 1.00 77.69 91 LEU A N 1
ATOM 727 C CA . LEU A 1 91 ? -30.574 -19.307 42.277 1.00 77.69 91 LEU A CA 1
ATOM 728 C C . LEU A 1 91 ? -30.912 -20.796 42.457 1.00 77.69 91 LEU A C 1
ATOM 730 O O . LEU A 1 91 ? -30.957 -21.291 43.584 1.00 77.69 91 LEU A O 1
ATOM 734 N N . GLN A 1 92 ? -31.054 -21.541 41.355 1.00 79.94 92 GLN A N 1
ATOM 735 C CA . GLN A 1 92 ? -31.279 -22.989 41.411 1.00 79.94 92 GLN A CA 1
ATOM 736 C C . GLN A 1 92 ? -30.089 -23.737 42.019 1.00 79.94 92 GLN A C 1
ATOM 738 O O . GLN A 1 92 ? -30.282 -24.575 42.900 1.00 79.94 92 GLN A O 1
ATOM 743 N N . ARG A 1 93 ? -28.852 -23.390 41.644 1.00 75.69 93 ARG A N 1
ATOM 744 C CA . ARG A 1 93 ? -27.641 -23.976 42.248 1.00 75.69 93 ARG A CA 1
ATOM 745 C C . ARG A 1 93 ? -27.550 -23.712 43.752 1.00 75.69 93 ARG A C 1
ATOM 747 O O . ARG A 1 93 ? -27.137 -24.597 44.494 1.00 75.69 93 ARG A O 1
ATOM 754 N N . SER A 1 94 ? -28.000 -22.545 44.205 1.00 69.81 94 SER A N 1
ATOM 755 C CA . SER A 1 94 ? -28.010 -22.188 45.630 1.00 69.81 94 SER A CA 1
ATOM 756 C C . SER A 1 94 ? -28.999 -23.037 46.444 1.00 69.81 94 SER A C 1
ATOM 758 O O . SER A 1 94 ? -28.699 -23.401 47.578 1.00 69.81 94 SER A O 1
ATOM 760 N N . SER A 1 95 ? -30.139 -23.435 45.862 1.00 61.91 95 SER A N 1
ATOM 761 C CA . SER A 1 95 ? -31.092 -24.346 46.527 1.00 61.91 95 SER A CA 1
ATOM 762 C C . SER A 1 95 ? -30.598 -25.794 46.649 1.00 61.91 95 SER A C 1
ATOM 764 O O . SER A 1 95 ? -30.952 -26.486 47.603 1.00 61.91 95 SER A O 1
ATOM 766 N N . VAL A 1 96 ? -29.746 -26.246 45.721 1.00 66.69 96 VAL A N 1
ATOM 767 C CA . VAL A 1 96 ? -29.203 -27.616 45.719 1.00 66.69 96 VAL A CA 1
ATOM 768 C C . VAL A 1 96 ? -28.190 -27.810 46.852 1.00 66.69 96 VAL A C 1
ATOM 770 O O . VAL A 1 96 ? -28.155 -28.870 47.467 1.00 66.69 96 VAL A O 1
ATOM 773 N N . ILE A 1 97 ? -27.413 -26.773 47.179 1.00 57.97 97 ILE A N 1
ATOM 774 C CA . ILE A 1 97 ? -26.371 -26.835 48.218 1.00 57.97 97 ILE A CA 1
ATOM 775 C C . ILE A 1 97 ? -26.979 -26.821 49.632 1.00 57.97 97 ILE A C 1
ATOM 777 O O . ILE A 1 97 ? -26.408 -27.403 50.544 1.00 57.97 97 ILE A O 1
ATOM 781 N N . ALA A 1 98 ? -28.155 -26.213 49.823 1.00 53.22 98 ALA A N 1
ATOM 782 C CA . ALA A 1 98 ? -28.821 -26.137 51.128 1.00 53.22 98 ALA A CA 1
ATOM 783 C C . ALA A 1 98 ? -29.576 -27.421 51.539 1.00 53.22 98 ALA A C 1
ATOM 785 O O . ALA A 1 98 ? -30.126 -27.473 52.637 1.00 53.22 98 ALA A O 1
ATOM 786 N N . SER A 1 99 ? -29.632 -28.435 50.665 1.00 54.31 99 SER A N 1
ATOM 787 C CA . SER A 1 99 ? -30.349 -29.700 50.905 1.00 54.31 99 SER A CA 1
ATOM 788 C C . SER A 1 99 ? -29.420 -30.914 51.098 1.00 54.31 99 SER A C 1
ATOM 790 O O . SER A 1 99 ? -29.904 -32.045 51.077 1.00 54.31 99 SER A O 1
ATOM 792 N N . SER A 1 100 ? -28.104 -30.702 51.242 1.00 49.38 100 SER A N 1
ATOM 793 C CA . SER A 1 100 ? -27.088 -31.733 51.550 1.00 49.38 100 SER A CA 1
ATOM 794 C C . SER A 1 100 ? -26.445 -31.464 52.904 1.00 49.38 100 SER A C 1
ATOM 796 O O . SER A 1 100 ? -26.179 -32.451 53.621 1.00 49.38 100 SER A O 1
#

Mean predicted aligned error: 15.74 Å

Foldseek 3Di:
DDDPPPPDDDDDPPPPVVVVVVLVPDDDDDDPPPPVLVVVLVVQCSDNDPVSHDDPVVSVVSVVVVVPDPPPPPPPPPPPVVVVVVVVVVVVVVVVVVVD

Organism: NCBI:txid1117311

pLDDT: mean 76.98, std 17.55, range [37.75, 97.31]

Secondary structure (DSSP, 8-state):
-----------SSHHHHHHHHHHTT--PPPPTT--HHHHHHHHHHT-SSGGGSPPHHHHHHHHHHHHHS--GGG-----THHHHHHHHHHHHHHHHHTT-

Solvent-accessible surface area (backbone atoms only — not comparable to full-atom values): 6570 Å² total; per-residue (Å²): 136,86,78,90,76,79,86,75,83,86,74,96,66,64,60,60,62,49,51,51,43,45,75,74,63,59,72,84,78,83,64,84,93,58,56,66,73,59,53,51,51,61,56,35,62,68,40,92,52,72,87,67,32,66,52,70,66,58,50,51,55,52,51,51,52,61,70,69,49,77,77,79,86,68,78,70,75,79,60,70,66,57,60,56,47,51,54,53,51,52,54,52,54,54,57,59,65,76,76,115

Sequence (100 aa):
MLIVIIDAGLCEEYDIDLAIEISQGRREIIVPDTPEEYVNIYTECWDNEPDNRPDMIQVVDRLDSIITKPNIKENKQMNIDDEAKLQSLALQRSSVIASS

Radius of gyration: 26.12 Å; Cα contacts (8 Å, |Δi|>4): 19; chains: 1; bounding box: 51×42×67 Å

Nearest PDB structures (foldseek):
  6xvb-assembly1_A  TM=8.443E-01  e=2.735E-02  Homo sapiens
  1t45-assembly1_A  TM=8.473E-01  e=2.735E-02  Homo sapiens
  3f3u-assembly1_A  TM=8.158E-01  e=9.290E-02  Ga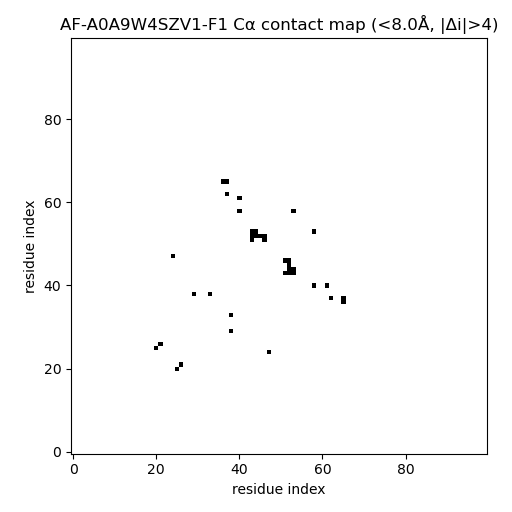llus gallus
  6bl8-assembly2_B  TM=7.008E-01  e=1.600E-01  Homo sapiens

InterPro domains:
  IPR011009 Protein kinase-like domain superfamily [SSF56112] (15-76)